Protein AF-A0A2D5FA24-F1 (afdb_monomer_lite)

Foldseek 3Di:
DWAWDADPVRDIDIADDDPPDDDPDDGPDDDFDKDWDWDQDPVVRAIDIDIGRDPQVVVVVVVQCVDPQRNDPVQWDKDWDWDDDDPPTDIDIDTDHGDDDDPVSVVRSVPQQFQPVCVNVVHHRRPPPDPDDPDPPPDPDPPDPPPDDDDDDDDDDDDDD

Structure (mmCIF, N/CA/C/O backbone):
data_AF-A0A2D5FA24-F1
#
_entry.id   AF-A0A2D5FA24-F1
#
loop_
_atom_site.group_PDB
_atom_site.id
_atom_site.type_symbol
_atom_site.label_atom_id
_atom_site.label_alt_id
_atom_site.label_comp_id
_atom_site.label_asym_id
_atom_site.label_entity_id
_atom_site.label_seq_id
_atom_site.pdbx_PDB_ins_code
_atom_site.Cartn_x
_atom_site.Cartn_y
_atom_site.Cartn_z
_atom_site.occupancy
_atom_site.B_iso_or_equiv
_atom_site.auth_seq_id
_atom_site.auth_comp_id
_atom_site.auth_asym_id
_atom_site.auth_atom_id
_atom_site.pdbx_PDB_model_num
ATOM 1 N N . MET A 1 1 ? 12.807 -3.811 0.157 1.00 90.25 1 MET A N 1
ATOM 2 C CA . MET A 1 1 ? 13.264 -3.783 -1.249 1.00 90.25 1 MET A CA 1
ATOM 3 C C . MET A 1 1 ? 12.642 -4.936 -2.019 1.00 90.25 1 MET A C 1
ATOM 5 O O . MET A 1 1 ? 12.466 -5.996 -1.438 1.00 90.25 1 MET A O 1
ATOM 9 N N . LEU A 1 2 ? 12.286 -4.715 -3.282 1.00 90.62 2 LEU A N 1
ATOM 10 C CA . LEU A 1 2 ? 11.611 -5.645 -4.184 1.00 90.62 2 LEU A CA 1
ATOM 11 C C . LEU A 1 2 ? 12.335 -5.642 -5.537 1.00 90.62 2 LEU A C 1
ATOM 13 O O . LEU A 1 2 ? 12.446 -4.599 -6.186 1.00 90.62 2 LEU A O 1
ATOM 17 N N . GLY A 1 3 ? 12.800 -6.810 -5.962 1.00 90.56 3 GLY A N 1
ATOM 18 C CA . GLY A 1 3 ? 13.384 -7.063 -7.276 1.00 90.56 3 GLY A CA 1
ATOM 19 C C . GLY A 1 3 ? 12.600 -8.145 -8.008 1.00 90.56 3 GLY A C 1
ATOM 20 O O . GLY A 1 3 ? 12.007 -9.016 -7.379 1.00 90.56 3 GLY A O 1
ATOM 21 N N . TRP A 1 4 ? 12.591 -8.102 -9.336 1.00 89.31 4 TRP A N 1
ATOM 22 C CA . TRP A 1 4 ? 11.932 -9.111 -10.165 1.00 89.31 4 TRP A CA 1
ATOM 23 C C . TRP A 1 4 ? 12.979 -9.888 -10.949 1.00 89.31 4 TRP A C 1
ATOM 25 O O . TRP A 1 4 ? 13.834 -9.277 -11.587 1.00 89.31 4 TRP A O 1
ATOM 35 N N . ALA A 1 5 ? 12.903 -11.217 -10.920 1.00 88.00 5 ALA A N 1
ATOM 36 C CA . ALA A 1 5 ? 13.757 -12.073 -11.738 1.00 88.00 5 ALA A CA 1
ATOM 37 C C . ALA A 1 5 ? 12.930 -13.115 -12.492 1.00 88.00 5 ALA A C 1
ATOM 39 O O . ALA A 1 5 ? 11.875 -13.542 -12.023 1.00 88.00 5 ALA A O 1
ATOM 40 N N . THR A 1 6 ? 13.423 -13.505 -13.661 1.00 87.38 6 THR A N 1
ATOM 41 C CA . THR A 1 6 ? 12.822 -14.536 -14.507 1.00 87.38 6 THR A CA 1
ATOM 42 C C . THR A 1 6 ? 13.369 -15.904 -14.096 1.00 87.38 6 THR A C 1
ATOM 44 O O . THR A 1 6 ? 14.583 -16.070 -13.954 1.00 87.38 6 THR A O 1
ATOM 47 N N . ASN A 1 7 ? 12.475 -16.860 -13.850 1.00 83.94 7 ASN A N 1
ATOM 48 C CA . ASN A 1 7 ? 12.816 -18.256 -13.574 1.00 83.94 7 ASN A CA 1
ATOM 49 C C . ASN A 1 7 ? 13.089 -19.018 -14.882 1.00 83.94 7 ASN A C 1
ATOM 51 O O . ASN A 1 7 ? 12.819 -18.509 -15.968 1.00 83.94 7 ASN A O 1
ATOM 55 N N . GLU A 1 8 ? 13.581 -20.255 -14.778 1.00 77.75 8 GLU A N 1
ATOM 56 C CA . GLU A 1 8 ? 13.867 -21.119 -15.938 1.00 77.75 8 GLU A CA 1
ATOM 57 C C . GLU A 1 8 ? 12.626 -21.370 -16.814 1.00 77.75 8 GLU A C 1
ATOM 59 O O . GLU A 1 8 ? 12.741 -21.443 -18.033 1.00 77.75 8 GLU A O 1
ATOM 64 N N . ASP A 1 9 ? 11.429 -21.367 -16.217 1.00 78.88 9 ASP A N 1
ATOM 65 C CA . ASP A 1 9 ? 10.145 -21.499 -16.921 1.00 78.88 9 ASP A CA 1
ATOM 66 C C . ASP A 1 9 ? 9.662 -20.201 -17.606 1.00 78.88 9 ASP A C 1
ATOM 68 O O . ASP A 1 9 ? 8.538 -20.127 -18.100 1.00 78.88 9 ASP A O 1
ATOM 72 N N . GLY A 1 10 ? 10.457 -19.125 -17.582 1.00 79.50 10 GLY A N 1
ATOM 73 C CA . GLY A 1 10 ? 10.082 -17.813 -18.128 1.00 79.50 10 GLY A CA 1
ATOM 74 C C . GLY A 1 10 ? 9.133 -16.991 -17.241 1.00 79.50 10 GLY A C 1
ATOM 75 O O . GLY A 1 10 ? 8.785 -15.860 -17.582 1.00 79.50 10 GLY A O 1
ATOM 76 N N . GLY A 1 11 ? 8.723 -17.516 -16.082 1.00 81.75 11 GLY A N 1
ATOM 77 C CA . GLY A 1 11 ? 7.883 -16.803 -15.117 1.00 81.75 11 GLY A CA 1
ATOM 78 C C . GLY A 1 11 ? 8.660 -15.746 -14.324 1.00 81.75 11 GLY A C 1
ATOM 79 O O . GLY A 1 11 ? 9.760 -16.012 -13.839 1.00 81.75 11 GLY A O 1
ATOM 80 N N . ARG A 1 12 ? 8.082 -14.550 -14.140 1.00 85.38 12 ARG A N 1
ATOM 81 C CA . ARG A 1 12 ? 8.665 -13.502 -13.283 1.00 85.38 12 ARG A CA 1
ATOM 82 C C . ARG A 1 12 ? 8.297 -13.744 -11.818 1.00 85.38 12 ARG A C 1
ATOM 84 O O . ARG A 1 12 ? 7.116 -13.766 -11.481 1.00 85.38 12 ARG A O 1
ATOM 91 N N . LYS A 1 13 ? 9.297 -13.854 -10.941 1.00 87.00 13 LYS A N 1
ATOM 92 C CA . LYS A 1 13 ? 9.118 -14.000 -9.491 1.00 87.00 13 LYS A CA 1
ATOM 93 C C . LYS A 1 13 ? 9.613 -12.752 -8.740 1.00 87.00 13 LYS A C 1
ATOM 95 O O . LYS A 1 13 ? 10.702 -12.254 -9.053 1.00 87.00 13 LYS A O 1
ATOM 100 N N . PRO A 1 14 ? 8.851 -12.249 -7.751 1.00 89.56 14 PRO A N 1
ATOM 101 C CA . PRO A 1 14 ? 9.316 -11.194 -6.862 1.00 89.56 14 PRO A CA 1
ATOM 102 C C . PRO A 1 14 ? 10.294 -11.748 -5.817 1.00 89.56 14 PRO A C 1
ATOM 104 O O . PRO A 1 14 ? 10.055 -12.791 -5.216 1.00 89.56 14 PRO A O 1
ATOM 107 N N . TYR A 1 15 ? 11.372 -11.014 -5.572 1.00 89.94 15 TYR A N 1
ATOM 108 C CA . TYR A 1 15 ? 12.341 -11.240 -4.503 1.00 89.94 15 TYR A CA 1
ATOM 109 C C . TYR A 1 15 ? 12.318 -10.035 -3.574 1.00 89.94 15 TYR A C 1
ATOM 111 O O . TYR A 1 15 ? 12.417 -8.897 -4.041 1.00 89.94 15 TYR A O 1
ATOM 119 N N . ARG A 1 16 ? 12.198 -10.273 -2.268 1.00 90.62 16 ARG A N 1
ATOM 120 C CA . ARG A 1 16 ? 12.063 -9.219 -1.260 1.00 90.62 16 ARG A CA 1
ATOM 121 C C . ARG A 1 16 ? 13.191 -9.318 -0.235 1.00 90.62 16 ARG A C 1
ATOM 123 O O . ARG A 1 16 ? 13.619 -10.408 0.103 1.00 90.62 16 ARG A O 1
ATOM 130 N N . TRP A 1 17 ? 13.688 -8.176 0.231 1.00 92.12 17 TRP A N 1
ATOM 131 C CA . TRP A 1 17 ? 14.711 -8.082 1.289 1.00 92.12 17 TRP A CA 1
ATOM 132 C C . TRP A 1 17 ? 14.578 -6.760 2.049 1.00 92.12 17 TRP A C 1
ATOM 134 O O . TRP A 1 17 ? 13.879 -5.850 1.576 1.00 92.12 17 TRP A O 1
ATOM 144 N N . LYS A 1 18 ? 15.203 -6.618 3.224 1.00 90.50 18 LYS A N 1
ATOM 145 C CA . LYS A 1 18 ? 15.060 -5.387 4.018 1.00 90.50 18 LYS A CA 1
ATOM 146 C C . LYS A 1 18 ? 15.834 -4.228 3.394 1.00 90.50 18 LYS A C 1
ATOM 148 O O . LYS A 1 18 ? 16.757 -4.397 2.599 1.00 90.50 18 LYS A O 1
ATOM 153 N N . VAL A 1 19 ? 15.417 -3.007 3.722 1.00 87.69 19 VAL A N 1
ATOM 154 C CA . VAL A 1 19 ? 16.158 -1.804 3.318 1.00 87.69 19 VAL A CA 1
ATOM 155 C C . VAL A 1 19 ? 17.495 -1.790 4.062 1.00 87.69 19 VAL A C 1
ATOM 157 O O . VAL A 1 19 ? 17.519 -1.965 5.275 1.00 87.69 19 VAL A O 1
ATOM 160 N N . GLY A 1 20 ? 18.593 -1.598 3.331 1.00 87.56 20 GLY A N 1
ATOM 161 C CA . GLY A 1 20 ? 19.955 -1.620 3.878 1.00 87.56 20 GLY A CA 1
ATOM 162 C C . GLY A 1 20 ? 20.655 -2.982 3.821 1.00 87.56 20 GLY A C 1
ATOM 163 O O . GLY A 1 20 ? 21.861 -3.030 4.035 1.00 87.56 20 GLY A O 1
ATOM 164 N N . GLU A 1 21 ? 19.946 -4.064 3.488 1.00 90.12 21 GLU A N 1
ATOM 165 C CA . GLU A 1 21 ? 20.557 -5.376 3.240 1.00 90.12 21 GLU A CA 1
ATOM 166 C C . GLU A 1 21 ? 21.054 -5.505 1.792 1.00 90.12 21 GLU A C 1
ATOM 168 O O . GLU A 1 21 ? 20.539 -4.855 0.870 1.00 90.12 21 GLU A O 1
ATOM 173 N N . GLU A 1 22 ? 22.055 -6.366 1.586 1.00 87.56 22 GLU A N 1
ATOM 174 C CA . GLU A 1 22 ? 22.543 -6.689 0.247 1.00 87.56 22 GLU A CA 1
ATOM 175 C C . GLU A 1 22 ? 21.465 -7.410 -0.565 1.00 87.56 22 GLU A C 1
ATOM 177 O O . GLU A 1 22 ? 20.730 -8.265 -0.069 1.00 87.56 22 GLU A O 1
ATOM 182 N N . ALA A 1 23 ? 21.367 -7.054 -1.846 1.00 88.50 23 ALA A N 1
ATOM 183 C CA . ALA A 1 23 ? 20.435 -7.712 -2.742 1.00 88.50 23 ALA A CA 1
ATOM 184 C C . ALA A 1 23 ? 20.819 -9.198 -2.880 1.00 88.50 23 ALA A C 1
ATOM 186 O O . ALA A 1 23 ? 21.978 -9.491 -3.183 1.00 88.50 23 ALA A O 1
ATOM 187 N N . PRO A 1 24 ? 19.863 -10.138 -2.755 1.00 87.50 24 PRO A N 1
ATOM 188 C CA . PRO A 1 24 ? 20.159 -11.575 -2.783 1.00 87.50 24 PRO A CA 1
ATOM 189 C C . PRO A 1 24 ? 20.714 -12.039 -4.136 1.00 87.50 24 PRO A C 1
ATOM 191 O O . PRO A 1 24 ? 21.296 -13.114 -4.254 1.00 87.50 24 PRO A O 1
ATOM 194 N N . ARG A 1 25 ? 20.503 -11.237 -5.185 1.00 89.00 25 ARG A N 1
ATOM 195 C CA . ARG A 1 25 ? 21.010 -11.469 -6.535 1.00 89.00 25 ARG A CA 1
ATOM 196 C C . ARG A 1 25 ? 21.056 -10.171 -7.331 1.00 89.00 25 ARG A C 1
ATOM 198 O O . ARG A 1 25 ? 20.517 -9.143 -6.921 1.00 89.00 25 ARG A O 1
ATOM 205 N N . ARG A 1 26 ? 21.646 -10.248 -8.526 1.00 87.06 26 ARG A N 1
ATOM 206 C CA . ARG A 1 26 ? 21.493 -9.215 -9.556 1.00 87.06 26 ARG A CA 1
ATOM 207 C C . ARG A 1 26 ? 20.141 -9.365 -10.251 1.00 87.06 26 ARG A C 1
ATOM 209 O O . ARG A 1 26 ? 19.722 -10.482 -10.561 1.00 87.06 26 ARG A O 1
ATOM 216 N N . PHE A 1 27 ? 19.498 -8.231 -10.488 1.00 88.19 27 PHE A N 1
ATOM 217 C CA . PHE A 1 27 ? 18.210 -8.114 -11.163 1.00 88.19 27 PHE A CA 1
ATOM 218 C C . PHE A 1 27 ? 18.393 -7.321 -12.456 1.00 88.19 27 PHE A C 1
ATOM 220 O O . PHE A 1 27 ? 19.235 -6.424 -12.506 1.00 88.19 27 PHE A O 1
ATOM 227 N N . GLU A 1 28 ? 17.622 -7.666 -13.486 1.00 85.81 28 GLU A N 1
ATOM 228 C CA . GLU A 1 28 ? 17.603 -6.928 -14.757 1.00 85.81 28 GLU A CA 1
ATOM 229 C C . GLU A 1 28 ? 17.025 -5.526 -14.548 1.00 85.81 28 GLU A C 1
ATOM 231 O O . GLU A 1 28 ? 17.613 -4.523 -14.948 1.00 85.81 28 GLU A O 1
ATOM 236 N N . ASP A 1 29 ? 15.900 -5.466 -13.834 1.00 87.25 29 ASP A N 1
ATOM 237 C CA . ASP A 1 29 ? 15.272 -4.221 -13.426 1.00 87.25 29 ASP A 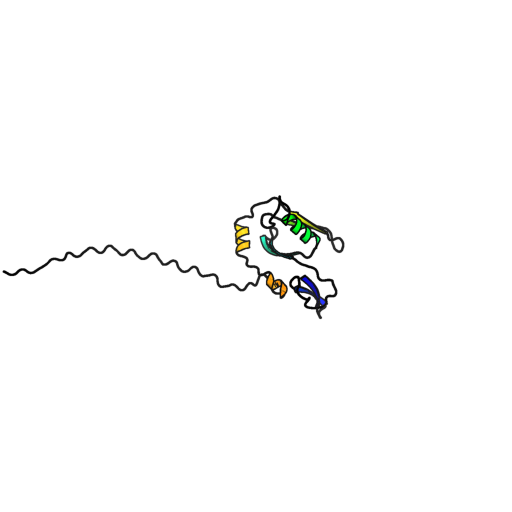CA 1
ATOM 238 C C . ASP A 1 29 ? 15.878 -3.695 -12.128 1.00 87.25 29 ASP A C 1
ATOM 240 O O . ASP A 1 29 ? 16.178 -4.448 -11.195 1.00 87.25 29 AS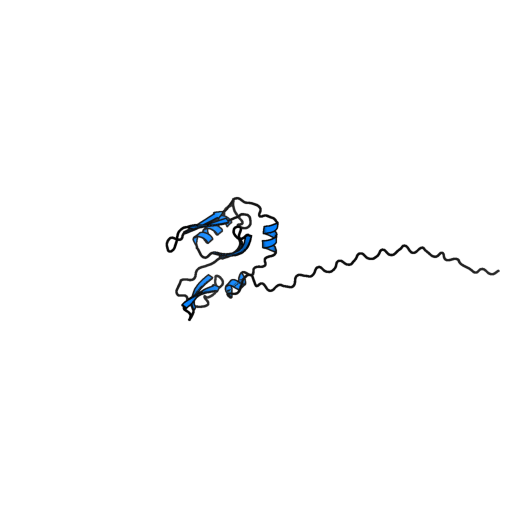P A O 1
ATOM 244 N N . LYS A 1 30 ? 15.966 -2.365 -12.019 1.00 88.81 30 LYS A N 1
ATOM 245 C CA . LYS A 1 30 ? 16.367 -1.707 -10.775 1.00 88.81 30 LYS A CA 1
ATOM 246 C C . LYS A 1 30 ? 15.383 -2.075 -9.653 1.00 88.81 30 LYS A C 1
ATOM 248 O O . LYS A 1 30 ? 14.194 -1.755 -9.773 1.00 88.81 30 LYS A O 1
ATOM 253 N N . PRO A 1 31 ? 15.862 -2.660 -8.540 1.00 91.38 31 PRO A N 1
ATOM 254 C CA . PRO A 1 31 ? 15.020 -2.923 -7.388 1.00 91.38 31 PRO A CA 1
ATOM 255 C C . PRO A 1 31 ? 14.343 -1.664 -6.859 1.00 91.38 31 PRO A C 1
ATOM 257 O O . PRO A 1 31 ? 14.943 -0.587 -6.810 1.00 91.38 31 PRO A O 1
ATOM 260 N N . LYS A 1 32 ? 13.094 -1.816 -6.427 1.00 91.12 32 LYS A N 1
ATOM 261 C CA . LYS A 1 32 ? 12.286 -0.737 -5.862 1.00 91.12 32 LYS A CA 1
ATOM 262 C C . LYS A 1 32 ? 12.053 -0.981 -4.384 1.00 91.12 32 LYS A C 1
ATOM 264 O O . LYS A 1 32 ? 11.966 -2.109 -3.916 1.00 91.12 32 LYS A O 1
ATOM 269 N N . GLU A 1 33 ? 11.921 0.085 -3.622 1.00 91.38 33 GLU A N 1
ATOM 270 C CA . GLU A 1 33 ? 11.366 -0.012 -2.278 1.00 91.38 33 GLU A CA 1
ATOM 271 C C . GLU A 1 33 ? 9.868 -0.298 -2.360 1.00 91.38 33 GLU A C 1
ATOM 273 O O . GLU A 1 33 ? 9.156 0.365 -3.120 1.00 91.38 33 GLU A O 1
ATOM 278 N N . PHE A 1 34 ? 9.397 -1.218 -1.528 1.00 92.62 34 PHE A N 1
ATOM 279 C CA . PHE A 1 34 ? 7.984 -1.530 -1.377 1.00 92.62 34 PHE A CA 1
ATOM 280 C C . PHE A 1 34 ? 7.575 -1.311 0.078 1.00 92.62 34 PHE A C 1
ATOM 282 O O . PHE A 1 34 ? 8.401 -1.492 0.976 1.00 92.62 34 PHE A O 1
ATOM 289 N N . PHE A 1 35 ? 6.317 -0.946 0.293 1.00 91.44 35 PHE A N 1
ATOM 290 C CA . PHE A 1 35 ? 5.655 -1.019 1.591 1.00 91.44 35 PHE A CA 1
ATOM 291 C C . PHE A 1 35 ? 4.633 -2.145 1.541 1.00 91.44 35 PHE A C 1
ATOM 293 O O . PHE A 1 35 ? 3.938 -2.297 0.541 1.00 91.44 35 PHE A O 1
ATOM 300 N N . ALA A 1 36 ? 4.546 -2.919 2.613 1.00 91.31 36 ALA A N 1
ATOM 301 C CA . ALA A 1 36 ? 3.479 -3.881 2.818 1.00 91.31 36 ALA A CA 1
ATOM 302 C C . ALA A 1 36 ? 2.794 -3.557 4.139 1.00 91.31 36 ALA A C 1
ATOM 304 O O . ALA A 1 36 ? 3.464 -3.265 5.130 1.00 91.31 36 ALA A O 1
ATOM 305 N N . MET A 1 37 ? 1.467 -3.575 4.145 1.00 91.56 37 MET A N 1
ATOM 306 C CA . MET A 1 37 ? 0.674 -3.277 5.331 1.00 91.56 37 MET A CA 1
ATOM 307 C C . MET A 1 37 ? -0.590 -4.122 5.366 1.00 91.56 37 MET A C 1
ATOM 309 O O . MET A 1 37 ? -1.174 -4.432 4.328 1.00 91.56 37 MET A O 1
ATOM 313 N N . LYS A 1 38 ? -1.014 -4.477 6.579 1.00 92.62 38 LYS A N 1
ATOM 314 C CA . LYS A 1 38 ? -2.323 -5.079 6.814 1.00 92.62 38 LYS A CA 1
ATOM 315 C C . LYS A 1 38 ? -3.390 -4.000 6.650 1.00 92.62 38 LYS A C 1
ATOM 317 O O . LYS A 1 38 ? -3.321 -2.976 7.326 1.00 92.62 38 LYS A O 1
ATOM 322 N N . VAL A 1 39 ? -4.363 -4.248 5.785 1.00 92.06 39 VAL A N 1
ATOM 323 C CA . VAL A 1 39 ? -5.481 -3.341 5.510 1.00 92.06 39 VAL A CA 1
ATOM 324 C C . VAL A 1 39 ? -6.801 -4.085 5.585 1.00 92.06 39 VAL A C 1
ATOM 326 O O . VAL A 1 39 ? -6.851 -5.301 5.404 1.00 92.06 39 VAL A O 1
ATOM 329 N N . TYR A 1 40 ? -7.874 -3.343 5.820 1.00 91.19 40 TYR A N 1
ATOM 330 C CA . TYR A 1 40 ? -9.227 -3.831 5.625 1.00 91.19 40 TYR A CA 1
ATOM 331 C C . TYR A 1 40 ? -9.735 -3.357 4.262 1.00 91.19 40 TYR A C 1
ATOM 333 O O . TYR A 1 40 ? -9.739 -2.158 3.990 1.00 91.19 40 TYR A O 1
ATOM 341 N N . ASN A 1 41 ? -10.124 -4.284 3.389 1.00 92.25 41 ASN A N 1
ATOM 342 C CA . ASN A 1 41 ? -10.685 -3.949 2.088 1.00 92.25 41 ASN A CA 1
ATOM 343 C C . ASN A 1 41 ? -12.211 -3.893 2.180 1.00 92.25 41 ASN A C 1
ATOM 345 O O . ASN A 1 41 ? -12.867 -4.929 2.229 1.00 92.25 41 ASN A O 1
ATOM 349 N N . TYR A 1 42 ? -12.767 -2.683 2.134 1.00 89.50 42 TYR A N 1
ATOM 350 C CA . TYR A 1 42 ? -14.212 -2.448 2.176 1.00 89.50 42 TYR A CA 1
ATOM 351 C C . TYR A 1 42 ? -14.980 -3.020 0.978 1.00 89.50 42 TYR A C 1
ATOM 353 O O . TYR A 1 42 ? -16.159 -3.326 1.110 1.00 89.50 42 TYR A O 1
ATOM 361 N N . ALA A 1 43 ? -14.346 -3.164 -0.189 1.00 88.75 43 ALA A N 1
ATOM 362 C CA . ALA A 1 43 ? -15.004 -3.728 -1.368 1.00 88.75 43 ALA A CA 1
ATOM 363 C C . ALA A 1 43 ? -15.143 -5.257 -1.283 1.00 88.75 43 ALA A C 1
ATOM 365 O O . ALA A 1 43 ? -16.064 -5.825 -1.863 1.00 88.75 43 ALA A O 1
ATOM 366 N N . GLU A 1 44 ? -14.229 -5.917 -0.570 1.00 90.25 44 GLU A N 1
ATOM 367 C CA . GLU A 1 44 ? -14.198 -7.377 -0.411 1.00 90.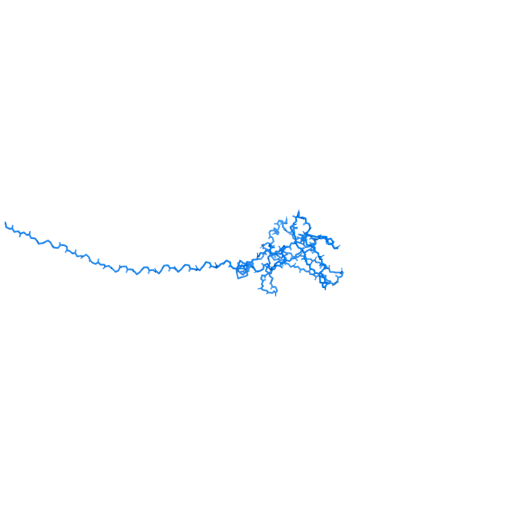25 44 GLU A CA 1
ATOM 368 C C . GLU A 1 44 ? -14.541 -7.843 1.014 1.00 90.25 44 GLU A C 1
ATOM 370 O O . GLU A 1 44 ? -14.474 -9.040 1.291 1.00 90.25 44 GLU A O 1
ATOM 375 N N . ASP A 1 45 ? -14.882 -6.899 1.896 1.00 89.38 45 ASP A N 1
ATOM 376 C CA . ASP A 1 45 ? -15.273 -7.083 3.299 1.00 89.38 45 ASP A CA 1
ATOM 377 C C . ASP A 1 45 ? -14.297 -7.948 4.123 1.00 89.38 45 ASP A C 1
ATOM 379 O O . ASP A 1 45 ? -14.684 -8.704 5.014 1.00 89.38 45 ASP A O 1
ATOM 383 N N . ARG A 1 46 ? -12.991 -7.864 3.825 1.00 89.88 46 ARG A N 1
ATOM 384 C CA . ARG A 1 46 ? -11.970 -8.738 4.429 1.00 89.88 46 ARG A CA 1
ATOM 385 C C . ARG A 1 46 ? -10.630 -8.054 4.655 1.00 89.88 46 ARG A C 1
ATOM 387 O O . ARG A 1 46 ? -10.284 -7.067 4.006 1.00 89.88 46 ARG A O 1
ATOM 394 N N . VAL A 1 47 ? -9.835 -8.634 5.550 1.00 91.12 47 VAL A N 1
ATOM 395 C CA . VAL A 1 47 ? -8.445 -8.223 5.774 1.00 91.12 47 VAL A CA 1
ATOM 396 C C . VAL A 1 47 ? -7.563 -8.722 4.634 1.00 91.12 47 VAL A C 1
ATOM 398 O O . VAL A 1 47 ? -7.649 -9.877 4.223 1.00 91.12 47 VAL A O 1
ATOM 401 N N . GLN A 1 48 ? -6.695 -7.849 4.133 1.00 92.06 48 GLN A N 1
ATOM 402 C CA . GLN A 1 48 ? -5.732 -8.145 3.078 1.00 92.06 48 GLN A CA 1
ATOM 403 C C . GLN A 1 48 ? -4.375 -7.509 3.373 1.00 92.06 48 GLN A C 1
ATOM 405 O O . GLN A 1 48 ? -4.241 -6.630 4.225 1.00 92.06 48 GLN A O 1
ATOM 410 N N . VAL A 1 49 ? -3.357 -7.951 2.639 1.00 91.50 49 VAL A N 1
ATOM 411 C CA . VAL A 1 49 ? -2.051 -7.293 2.614 1.00 91.50 49 VAL A CA 1
ATOM 412 C C . VAL A 1 49 ? -1.982 -6.397 1.387 1.00 91.50 49 VAL A C 1
ATOM 414 O O . VAL A 1 49 ? -2.045 -6.873 0.255 1.00 91.50 49 VAL A O 1
ATOM 417 N N . LEU A 1 50 ? -1.837 -5.096 1.617 1.00 91.31 50 LEU A N 1
ATOM 418 C CA . LEU A 1 50 ? -1.616 -4.113 0.566 1.00 91.31 50 LEU A CA 1
ATOM 419 C C . LEU A 1 50 ? -0.113 -3.935 0.341 1.00 91.31 50 LEU A C 1
ATOM 421 O O . LEU A 1 50 ? 0.592 -3.469 1.236 1.00 91.31 50 LEU A O 1
ATOM 425 N N . GLU A 1 51 ? 0.360 -4.276 -0.860 1.00 91.75 51 GLU A N 1
ATOM 426 C CA . GLU A 1 51 ? 1.733 -4.024 -1.313 1.00 91.75 51 GLU A CA 1
ATOM 427 C C . GLU A 1 51 ? 1.774 -2.779 -2.217 1.00 91.75 51 GLU A C 1
ATOM 429 O O . GLU A 1 51 ? 1.172 -2.750 -3.291 1.00 91.75 51 GLU A O 1
ATOM 434 N N . ILE A 1 52 ? 2.506 -1.743 -1.802 1.00 92.06 52 ILE A N 1
ATOM 435 C CA . ILE A 1 52 ? 2.699 -0.498 -2.555 1.00 92.06 52 ILE A CA 1
ATOM 436 C C . ILE A 1 52 ? 4.142 -0.426 -3.039 1.00 92.06 52 ILE A C 1
ATOM 438 O O . ILE A 1 52 ? 5.080 -0.396 -2.243 1.00 92.06 52 ILE A O 1
ATOM 442 N N . THR A 1 53 ? 4.328 -0.313 -4.352 1.00 90.88 53 THR A N 1
ATOM 443 C CA . THR A 1 53 ? 5.657 -0.162 -4.980 1.00 90.88 53 THR A CA 1
ATOM 444 C C . THR A 1 53 ? 5.833 1.196 -5.659 1.00 90.88 53 THR A C 1
ATOM 446 O O . THR A 1 53 ? 6.954 1.645 -5.911 1.00 90.88 53 THR A O 1
ATOM 449 N N . GLN A 1 54 ? 4.726 1.875 -5.954 1.00 90.25 54 GLN A N 1
ATOM 450 C CA . GLN A 1 54 ? 4.689 3.145 -6.660 1.00 90.25 54 GLN A CA 1
ATOM 451 C C . GLN A 1 54 ? 5.177 4.267 -5.743 1.00 90.25 54 GLN A C 1
ATOM 453 O O . GLN A 1 54 ? 4.632 4.484 -4.663 1.00 90.25 54 GLN A O 1
ATOM 458 N N . LYS A 1 55 ? 6.188 5.018 -6.200 1.00 90.62 55 LYS A N 1
ATOM 459 C CA . LYS A 1 55 ? 6.775 6.132 -5.440 1.00 90.62 55 LYS A CA 1
ATOM 460 C C . LYS A 1 55 ? 5.722 7.166 -5.030 1.00 90.62 55 LYS A C 1
ATOM 462 O O . LYS A 1 55 ? 5.705 7.561 -3.875 1.00 90.62 55 LYS A O 1
ATOM 467 N N . ILE A 1 56 ? 4.816 7.522 -5.945 1.00 91.69 56 ILE A N 1
ATOM 468 C CA . ILE A 1 56 ? 3.799 8.551 -5.700 1.00 91.69 56 ILE A CA 1
ATOM 469 C C . ILE A 1 56 ? 2.893 8.205 -4.512 1.00 91.69 56 ILE A C 1
ATOM 471 O O . ILE A 1 56 ? 2.707 9.033 -3.636 1.00 91.69 56 ILE A O 1
ATOM 475 N N . LEU A 1 57 ? 2.425 6.956 -4.417 1.00 93.50 57 LEU A N 1
ATOM 476 C CA . LEU A 1 57 ? 1.564 6.514 -3.319 1.00 93.50 57 LEU A CA 1
ATOM 477 C C . LEU A 1 57 ? 2.297 6.536 -1.972 1.00 93.50 57 LEU A C 1
ATOM 479 O O . LEU A 1 57 ? 1.707 6.908 -0.963 1.00 93.50 57 LEU A O 1
ATOM 483 N N . LYS A 1 58 ? 3.584 6.169 -1.952 1.00 92.50 58 LYS A N 1
ATOM 484 C CA . LYS A 1 58 ? 4.404 6.215 -0.732 1.00 92.50 58 LYS A CA 1
ATOM 485 C C . LYS A 1 58 ? 4.660 7.648 -0.272 1.00 92.50 58 LYS A C 1
ATOM 487 O O . LYS A 1 58 ? 4.536 7.925 0.916 1.00 92.50 58 LYS A O 1
ATOM 492 N N . ASP A 1 59 ? 4.987 8.540 -1.206 1.00 93.00 59 ASP A N 1
ATOM 493 C CA . ASP A 1 59 ? 5.219 9.957 -0.913 1.00 93.00 59 ASP A CA 1
ATOM 494 C C . ASP A 1 59 ? 3.934 10.617 -0.389 1.00 93.00 59 ASP A C 1
ATOM 496 O O . ASP A 1 59 ? 3.973 11.334 0.608 1.00 93.00 59 ASP A O 1
ATOM 500 N N . THR A 1 60 ? 2.782 10.331 -1.009 1.00 93.19 60 THR A N 1
ATOM 501 C CA . THR A 1 60 ? 1.480 10.838 -0.554 1.00 93.19 60 THR A CA 1
ATOM 502 C C . THR A 1 60 ? 1.110 10.302 0.828 1.00 93.19 60 THR A C 1
ATOM 504 O O . THR A 1 60 ? 0.714 11.085 1.687 1.00 93.19 60 THR A O 1
ATOM 507 N N . LEU A 1 61 ? 1.303 9.004 1.087 1.00 92.81 61 LEU A N 1
ATOM 508 C CA . LEU A 1 61 ? 1.057 8.427 2.411 1.00 92.81 61 LEU A CA 1
ATOM 509 C C . LEU A 1 61 ? 1.939 9.079 3.484 1.00 92.81 61 LEU A C 1
ATOM 511 O O . LEU A 1 61 ? 1.453 9.438 4.551 1.00 92.81 61 LEU A O 1
ATOM 515 N N . TYR A 1 62 ? 3.226 9.275 3.188 1.00 92.38 62 TYR A N 1
ATOM 516 C CA . TYR A 1 62 ? 4.136 9.973 4.093 1.00 92.38 62 TYR A CA 1
ATOM 517 C C . TYR A 1 62 ? 3.698 11.422 4.338 1.00 92.38 62 TYR A C 1
ATOM 519 O O . TYR A 1 62 ? 3.733 11.881 5.477 1.00 92.38 62 TYR A O 1
ATOM 527 N N . SER A 1 63 ? 3.240 12.120 3.295 1.00 93.00 63 SER A N 1
ATOM 528 C CA . SER A 1 63 ? 2.705 13.477 3.418 1.00 93.00 63 SER A CA 1
ATOM 529 C C . SER A 1 63 ? 1.521 13.529 4.378 1.00 93.00 63 SER A C 1
ATOM 531 O O . SER A 1 63 ? 1.491 14.413 5.226 1.00 93.00 63 SER A O 1
ATOM 533 N N . TYR A 1 64 ? 0.584 12.580 4.299 1.00 92.62 64 TYR A N 1
ATOM 534 C CA . TYR A 1 64 ? -0.543 12.539 5.231 1.00 92.62 64 TYR A CA 1
ATOM 535 C C . TYR A 1 64 ? -0.108 12.273 6.675 1.00 92.62 64 TYR A C 1
ATOM 537 O O . TYR A 1 64 ? -0.641 12.891 7.589 1.00 92.62 64 TYR A O 1
ATOM 545 N N . CYS A 1 65 ? 0.912 11.436 6.889 1.00 90.88 65 CYS A N 1
ATOM 546 C CA . CYS A 1 65 ? 1.477 11.217 8.224 1.00 90.88 65 CYS A CA 1
ATOM 547 C C . CYS A 1 65 ? 2.085 12.485 8.850 1.00 90.88 65 CYS A C 1
ATOM 549 O O . CYS A 1 65 ? 2.202 12.555 10.072 1.00 90.88 65 CYS A O 1
ATOM 551 N N . GLN A 1 66 ? 2.545 13.440 8.034 1.00 92.19 66 GLN A N 1
ATOM 552 C CA . GLN A 1 66 ? 3.122 14.713 8.491 1.00 92.19 66 GLN A CA 1
ATOM 553 C C . GLN A 1 66 ? 2.090 15.847 8.563 1.00 92.19 66 GLN A C 1
ATOM 555 O O . GLN A 1 66 ? 2.387 16.912 9.102 1.00 92.19 66 GLN A O 1
ATOM 560 N N . ASP A 1 67 ? 0.905 15.639 7.998 1.00 91.81 67 ASP A N 1
ATOM 561 C CA . ASP A 1 67 ? -0.148 16.639 7.943 1.00 91.81 67 ASP A CA 1
ATOM 562 C C . ASP A 1 67 ? -0.862 16.732 9.308 1.00 91.81 67 ASP A C 1
ATOM 564 O O . ASP A 1 67 ? -1.233 15.696 9.868 1.00 91.81 67 ASP A O 1
ATOM 568 N N . PRO A 1 68 ? -1.037 17.939 9.878 1.00 89.94 68 PRO A N 1
ATOM 569 C CA . PRO A 1 68 ? -1.634 18.110 11.201 1.00 89.94 68 PRO A CA 1
ATOM 570 C C . PRO A 1 68 ? -3.129 17.773 11.248 1.00 89.94 68 PRO A C 1
ATOM 572 O O . PRO A 1 68 ? -3.617 17.411 12.319 1.00 89.94 68 PRO A O 1
ATOM 575 N N . ASP A 1 69 ? -3.846 17.885 10.127 1.00 89.12 69 ASP A N 1
ATOM 576 C CA . ASP A 1 69 ? -5.268 17.559 10.054 1.00 89.12 69 ASP A CA 1
ATOM 577 C C . ASP A 1 69 ? -5.466 16.044 9.947 1.00 89.12 69 ASP A C 1
ATOM 579 O O . ASP A 1 69 ? -6.379 15.495 10.563 1.00 89.12 69 ASP A O 1
ATOM 583 N N . TRP A 1 70 ? -4.597 15.352 9.199 1.00 89.88 70 TRP A N 1
ATOM 584 C CA . TRP A 1 70 ? -4.693 13.906 8.972 1.00 89.88 70 TRP A CA 1
ATOM 585 C C . TRP A 1 70 ? -3.962 13.066 10.018 1.00 89.88 70 TRP A C 1
ATOM 587 O O . TRP A 1 70 ? -4.578 12.221 10.678 1.00 89.88 70 TRP A O 1
ATOM 597 N N . GLY A 1 71 ? -2.653 13.271 10.157 1.00 90.69 71 GLY A N 1
ATOM 598 C CA . GLY A 1 71 ? -1.788 12.506 11.045 1.00 90.69 71 GLY A CA 1
ATOM 599 C C . GLY A 1 71 ? -1.797 11.001 10.752 1.00 90.69 71 GLY A C 1
ATOM 600 O O . GLY A 1 71 ? -1.536 10.556 9.634 1.00 90.69 71 GLY A O 1
ATOM 601 N N . ASP A 1 72 ? -2.067 10.194 11.782 1.00 89.06 72 ASP A N 1
ATOM 602 C CA . ASP A 1 72 ? -1.948 8.731 11.732 1.00 89.06 72 ASP A CA 1
ATOM 603 C C . ASP A 1 72 ? -2.920 8.087 10.715 1.00 89.06 72 ASP A C 1
ATOM 605 O O . ASP A 1 72 ? -4.136 8.132 10.928 1.00 89.06 72 ASP A O 1
ATOM 609 N N . PRO A 1 73 ? -2.419 7.404 9.662 1.00 88.38 73 PRO A N 1
ATOM 610 C CA . PRO A 1 73 ? -3.243 6.777 8.625 1.00 88.38 73 PRO A CA 1
ATOM 611 C C . PRO A 1 73 ? -4.110 5.616 9.111 1.00 88.38 73 PRO A C 1
ATOM 613 O O . PRO A 1 73 ? -4.934 5.113 8.359 1.00 88.38 73 PRO A O 1
ATOM 616 N N . ARG A 1 74 ? -3.967 5.181 10.367 1.00 87.50 74 ARG A N 1
ATOM 617 C CA . ARG A 1 74 ? -4.856 4.186 10.988 1.00 87.50 74 ARG A CA 1
ATOM 618 C C . ARG A 1 74 ? -6.161 4.791 11.513 1.00 87.50 74 ARG A C 1
ATOM 620 O O . ARG A 1 74 ? -7.027 4.046 11.968 1.00 87.50 74 ARG A O 1
ATOM 627 N N . ALA A 1 75 ? -6.280 6.118 11.521 1.00 87.94 75 ALA A N 1
ATOM 628 C CA . ALA A 1 75 ? -7.428 6.836 12.070 1.00 87.94 75 ALA A CA 1
ATOM 629 C C . ALA A 1 75 ? -8.473 7.238 11.012 1.00 87.94 75 ALA A C 1
ATOM 631 O O . ALA A 1 75 ? -9.512 7.799 11.368 1.00 87.94 75 ALA A O 1
ATOM 632 N N . TYR A 1 76 ? -8.206 6.974 9.733 1.00 90.69 76 TYR A N 1
ATOM 633 C CA . TYR A 1 76 ? -9.070 7.341 8.617 1.00 90.69 76 TYR A CA 1
ATOM 634 C C . TYR A 1 76 ? -8.955 6.346 7.459 1.00 90.69 76 TYR A C 1
ATOM 636 O O . TYR A 1 76 ? -8.024 5.546 7.394 1.00 90.69 76 TYR A O 1
ATOM 644 N N . ASP A 1 77 ? -9.915 6.417 6.539 1.00 91.44 77 ASP A N 1
ATOM 645 C CA . ASP A 1 77 ? -9.950 5.570 5.349 1.00 91.44 77 ASP A CA 1
ATOM 646 C C . ASP A 1 77 ? -9.219 6.235 4.179 1.00 91.44 77 ASP A C 1
ATOM 648 O O . ASP A 1 77 ? -9.172 7.462 4.060 1.00 91.44 77 ASP A O 1
ATOM 652 N N . ILE A 1 78 ? -8.668 5.419 3.282 1.00 92.81 78 ILE A N 1
ATOM 653 C CA . ILE A 1 78 ? -7.913 5.882 2.119 1.00 92.81 78 ILE A CA 1
ATOM 654 C C . ILE A 1 78 ? -8.446 5.197 0.863 1.00 92.81 78 ILE A C 1
ATOM 656 O O . ILE A 1 78 ? -8.435 3.970 0.769 1.00 92.81 78 ILE A O 1
ATOM 660 N N . ASP A 1 79 ? -8.822 5.994 -0.135 1.00 92.94 79 ASP A N 1
ATOM 661 C CA . ASP A 1 79 ? -9.120 5.498 -1.476 1.00 92.94 79 ASP A CA 1
ATOM 662 C C . ASP A 1 79 ? -7.846 5.503 -2.323 1.00 92.94 79 ASP A C 1
ATOM 664 O O . ASP A 1 79 ? -7.172 6.530 -2.453 1.00 92.94 79 ASP A O 1
ATOM 668 N N . ILE A 1 80 ? -7.540 4.371 -2.957 1.00 91.69 80 ILE A N 1
ATOM 669 C CA . ILE A 1 80 ? -6.493 4.280 -3.978 1.00 91.69 80 ILE A CA 1
ATOM 670 C C . ILE A 1 80 ? -7.168 4.196 -5.341 1.00 91.69 80 ILE A C 1
ATOM 672 O O . ILE A 1 80 ? -7.854 3.226 -5.657 1.00 91.69 80 ILE A O 1
ATOM 676 N N . ILE A 1 81 ? -6.950 5.218 -6.161 1.00 90.88 81 ILE A N 1
ATOM 677 C CA . ILE A 1 81 ? -7.531 5.333 -7.494 1.00 90.88 81 ILE A CA 1
ATOM 678 C C . ILE A 1 81 ? -6.446 5.003 -8.511 1.00 90.88 81 ILE A C 1
ATOM 680 O O . ILE A 1 81 ? -5.395 5.645 -8.552 1.00 90.88 81 ILE A O 1
ATOM 684 N N . LYS A 1 82 ? -6.711 4.007 -9.353 1.00 90.69 82 LYS A N 1
ATOM 685 C CA . LYS A 1 82 ? -5.887 3.672 -10.513 1.00 90.69 82 LYS A CA 1
ATOM 686 C C . LYS A 1 82 ? -6.618 4.144 -11.766 1.00 90.69 82 LYS A C 1
ATOM 688 O O . LYS A 1 82 ? -7.726 3.686 -12.021 1.00 90.69 82 LYS A O 1
ATOM 693 N N . ASN A 1 83 ? -5.996 5.021 -12.546 1.00 89.62 83 ASN A N 1
ATOM 694 C CA . ASN A 1 83 ? -6.537 5.488 -13.823 1.00 89.62 83 ASN A CA 1
ATOM 695 C C . ASN A 1 83 ? -5.630 5.063 -14.979 1.00 89.62 83 ASN A C 1
ATOM 697 O O . ASN A 1 83 ? -4.410 5.037 -14.823 1.00 89.62 83 ASN A O 1
ATOM 701 N N . GLY A 1 84 ? -6.225 4.799 -16.141 1.00 87.31 84 GLY A N 1
ATOM 702 C CA . GLY A 1 84 ? -5.509 4.440 -17.365 1.00 87.31 84 GLY A CA 1
ATOM 703 C C . GLY A 1 84 ? -5.144 2.959 -17.470 1.00 87.31 84 GLY A C 1
ATOM 704 O O . GLY A 1 84 ? -5.373 2.159 -16.558 1.00 87.31 84 GLY A O 1
ATOM 705 N N . GLU A 1 85 ? -4.572 2.600 -18.617 1.00 80.81 85 GLU A N 1
ATOM 706 C CA . GLU A 1 85 ? -4.180 1.235 -18.962 1.00 80.81 85 GLU A CA 1
ATOM 707 C C . GLU A 1 85 ? -2.773 1.219 -19.575 1.00 80.81 85 GLU A C 1
ATOM 709 O O . GLU A 1 85 ? -2.336 2.165 -20.232 1.00 80.81 85 GLU A O 1
ATOM 714 N N . GLY A 1 86 ? -2.028 0.137 -19.341 1.00 78.69 86 GLY A N 1
ATOM 715 C CA . GLY A 1 86 ? -0.678 -0.026 -19.879 1.00 78.69 86 GLY A CA 1
ATOM 716 C C . GLY A 1 86 ? 0.292 1.062 -19.406 1.00 78.69 86 GLY A C 1
ATOM 717 O O . GLY A 1 86 ? 0.478 1.265 -18.203 1.00 78.69 86 GLY A O 1
ATOM 718 N N . LEU A 1 87 ? 0.927 1.743 -20.362 1.00 76.19 87 LEU A N 1
ATOM 719 C CA . LEU A 1 87 ? 1.959 2.756 -20.112 1.00 76.19 87 LEU A CA 1
ATOM 720 C C . LEU A 1 87 ? 1.409 4.057 -19.506 1.00 76.19 87 LEU A C 1
ATOM 722 O O . LEU A 1 87 ? 2.174 4.803 -18.902 1.00 76.19 87 LEU A O 1
ATOM 726 N N . GLU A 1 88 ? 0.101 4.302 -19.606 1.00 81.00 88 GLU A N 1
ATOM 727 C CA . GLU A 1 88 ? -0.560 5.500 -19.068 1.00 81.00 88 GLU A CA 1
ATOM 728 C C . GLU A 1 88 ? -1.257 5.233 -17.726 1.00 81.00 88 GLU A C 1
ATOM 730 O O . GLU A 1 88 ? -2.198 5.923 -17.338 1.00 81.00 88 GLU A O 1
ATOM 735 N N . THR A 1 89 ? -0.799 4.217 -16.989 1.00 87.81 89 THR A N 1
ATOM 736 C CA . THR A 1 89 ? -1.339 3.927 -15.660 1.00 87.81 89 THR A CA 1
ATOM 737 C C . THR A 1 89 ? -0.861 4.973 -14.651 1.00 87.81 89 THR A C 1
ATOM 739 O O . THR A 1 89 ? 0.328 5.056 -14.335 1.00 87.81 89 THR A O 1
ATOM 742 N N . SER A 1 90 ? -1.798 5.719 -14.076 1.00 88.06 90 SER A N 1
ATOM 743 C CA . SER A 1 90 ? -1.565 6.648 -12.972 1.00 88.06 90 SER A CA 1
ATOM 744 C C . SER A 1 90 ? -2.234 6.156 -11.691 1.00 88.06 90 SER A C 1
ATOM 746 O O . SER A 1 90 ? -3.254 5.467 -11.716 1.00 88.06 90 SER A O 1
ATOM 748 N N . TYR A 1 91 ? -1.627 6.501 -10.559 1.00 90.31 91 TYR A N 1
ATOM 749 C CA . TYR A 1 91 ? -2.110 6.143 -9.233 1.00 90.31 91 TYR A CA 1
ATOM 750 C C . TYR A 1 91 ? -2.290 7.415 -8.413 1.00 90.31 91 TYR A C 1
ATOM 752 O O . TYR A 1 91 ? -1.386 8.250 -8.369 1.00 90.31 91 TYR A O 1
ATOM 760 N N . ALA A 1 92 ? -3.434 7.534 -7.752 1.00 91.38 92 ALA A N 1
ATOM 761 C CA . ALA A 1 92 ? -3.742 8.601 -6.814 1.00 91.38 92 ALA A CA 1
ATOM 762 C C . ALA A 1 92 ? -4.216 8.003 -5.487 1.00 91.38 92 ALA A C 1
ATOM 764 O O . ALA A 1 92 ? -4.805 6.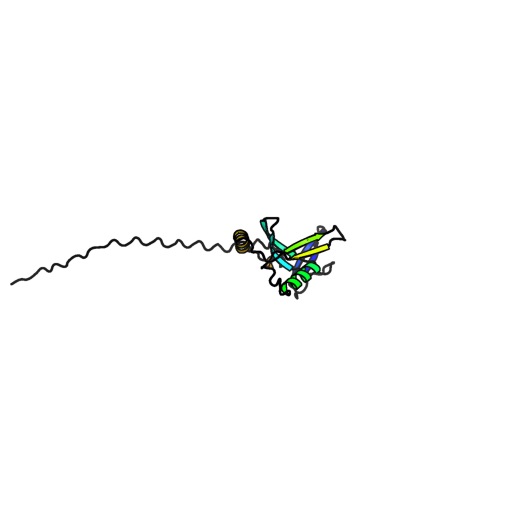923 -5.454 1.00 91.38 92 ALA A O 1
ATOM 765 N N . MET A 1 93 ? -3.945 8.714 -4.398 1.00 92.75 93 MET A N 1
ATOM 766 C CA . MET A 1 93 ? -4.377 8.363 -3.051 1.00 92.75 93 MET A CA 1
ATOM 767 C C . MET A 1 93 ? -5.192 9.525 -2.498 1.00 92.75 93 MET A C 1
ATOM 769 O O . MET A 1 93 ? -4.755 10.670 -2.599 1.00 92.75 93 MET A O 1
ATOM 773 N N . VAL A 1 94 ? -6.369 9.236 -1.949 1.00 92.38 94 VAL A N 1
ATOM 774 C CA . VAL A 1 94 ? -7.278 10.243 -1.394 1.00 92.38 94 VAL A CA 1
ATOM 775 C C . VAL A 1 94 ? -7.692 9.817 0.010 1.00 92.38 94 VAL A C 1
ATOM 777 O O . VAL A 1 94 ? -8.425 8.842 0.170 1.00 92.38 94 VAL A O 1
ATOM 780 N N . ALA A 1 95 ? -7.236 10.554 1.022 1.00 91.94 95 ALA A N 1
ATOM 781 C CA . ALA A 1 95 ? -7.688 10.374 2.400 1.00 91.94 95 ALA A CA 1
ATOM 782 C C . ALA A 1 95 ? -9.143 10.848 2.569 1.00 91.94 95 ALA A C 1
ATOM 784 O O . ALA A 1 95 ? -9.545 11.893 2.046 1.00 91.94 95 ALA A O 1
ATOM 785 N N . LYS A 1 96 ? -9.950 10.066 3.288 1.00 91.38 96 LYS A N 1
ATOM 786 C CA . LYS A 1 96 ? -11.327 10.405 3.670 1.00 91.38 96 LYS A CA 1
ATOM 787 C C . LYS A 1 96 ? -11.356 10.959 5.082 1.00 91.38 96 LYS A C 1
ATOM 789 O O . LYS A 1 96 ? -10.602 10.450 5.897 1.00 91.38 96 LYS A O 1
ATOM 794 N N . PRO A 1 97 ? -12.254 11.911 5.407 1.00 88.88 97 PRO A N 1
ATOM 795 C CA . PRO A 1 97 ? -12.369 12.464 6.758 1.00 88.88 97 PRO A CA 1
ATOM 796 C C . PRO A 1 97 ? -12.437 11.370 7.824 1.00 88.88 97 PRO A C 1
ATOM 798 O O . PRO A 1 97 ? -13.070 10.339 7.587 1.00 88.88 97 PRO A O 1
ATOM 801 N N . HIS A 1 98 ? -11.826 11.603 8.991 1.00 86.38 98 HIS A N 1
ATOM 802 C CA . HIS A 1 98 ? -11.757 10.617 10.072 1.00 86.38 98 HIS A CA 1
ATOM 803 C C . HIS A 1 98 ? -13.140 10.078 10.406 1.00 86.38 98 HIS A C 1
ATOM 805 O O . HIS A 1 98 ? -14.013 10.779 10.926 1.00 86.38 98 HIS A O 1
ATOM 811 N N . LYS A 1 99 ? -13.326 8.797 10.109 1.00 84.81 99 LYS A N 1
ATOM 812 C CA . LYS A 1 99 ? -14.543 8.060 10.392 1.00 84.81 99 LYS A CA 1
ATOM 813 C C . LYS A 1 99 ? -14.170 6.857 11.234 1.00 84.81 99 LYS A C 1
ATOM 815 O O . LYS A 1 99 ? -13.188 6.170 10.973 1.00 84.81 99 LYS A O 1
ATOM 820 N N . LYS A 1 100 ? -14.970 6.596 12.266 1.00 78.19 100 LYS A N 1
ATOM 821 C CA . LYS A 1 100 ? -14.807 5.371 13.041 1.00 78.19 100 LYS A CA 1
ATOM 822 C C . LYS A 1 100 ? -15.225 4.182 12.182 1.00 78.19 100 LYS A C 1
ATOM 824 O O . LYS A 1 100 ? -16.366 4.123 11.723 1.00 78.19 100 LYS A O 1
ATOM 829 N N . MET A 1 101 ? -14.293 3.254 12.007 1.00 81.56 101 MET A N 1
ATOM 830 C CA . MET A 1 101 ? -14.573 1.909 11.518 1.00 81.56 101 MET A CA 1
ATOM 831 C C . MET A 1 101 ? -15.548 1.208 12.476 1.00 81.56 101 MET A C 1
ATOM 833 O O . MET A 1 101 ? -15.550 1.503 13.676 1.00 81.56 101 MET A O 1
ATOM 837 N N . THR A 1 102 ? -16.391 0.316 11.957 1.00 86.06 102 THR A N 1
ATOM 838 C CA . THR A 1 102 ? -17.344 -0.428 12.797 1.00 86.06 102 THR A CA 1
ATOM 839 C C . THR A 1 102 ? -16.613 -1.385 13.744 1.00 86.06 102 THR A C 1
ATOM 841 O O . THR A 1 102 ? -15.492 -1.824 13.462 1.00 86.06 102 THR A O 1
ATOM 844 N N . ASP A 1 103 ? -17.241 -1.719 14.873 1.00 86.81 103 ASP A N 1
ATOM 845 C CA . ASP A 1 103 ? -16.635 -2.607 15.872 1.00 86.81 103 ASP A CA 1
ATOM 846 C C . ASP A 1 103 ? -16.384 -4.017 15.312 1.00 86.81 103 ASP A C 1
ATOM 848 O O . ASP A 1 103 ? -15.354 -4.622 15.604 1.00 86.81 103 ASP A O 1
ATOM 852 N N . GLU A 1 104 ? -17.265 -4.502 14.433 1.00 87.00 104 GLU A N 1
ATOM 853 C CA . GLU A 1 104 ? -17.123 -5.791 13.744 1.00 87.00 104 GLU A CA 1
ATOM 854 C C . GLU A 1 104 ? -15.862 -5.823 12.869 1.00 87.00 104 GLU A C 1
ATOM 856 O O . GLU A 1 104 ? -15.012 -6.701 13.018 1.00 87.00 104 GLU A O 1
ATOM 861 N N . GLN A 1 105 ? -15.673 -4.811 12.020 1.00 87.06 105 GLN A N 1
ATOM 862 C CA . GLN A 1 105 ? -14.496 -4.685 11.153 1.00 87.06 105 GLN A CA 1
ATOM 863 C C . GLN A 1 105 ? -13.204 -4.553 11.964 1.00 87.06 105 GLN A C 1
ATOM 865 O O . GLN A 1 105 ? -12.168 -5.129 11.614 1.00 87.06 105 GLN A O 1
ATOM 870 N N . ARG A 1 106 ? -13.259 -3.816 13.082 1.00 85.94 106 ARG A N 1
ATOM 871 C CA . ARG A 1 106 ? -12.141 -3.700 1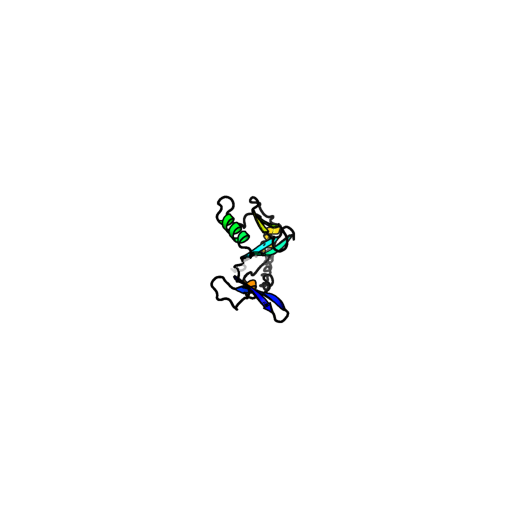4.025 1.00 85.94 106 ARG A CA 1
ATOM 872 C C . ARG A 1 106 ? -11.790 -5.057 14.620 1.00 85.94 106 ARG A C 1
ATOM 874 O O . ARG A 1 106 ? -10.603 -5.369 14.700 1.00 85.94 106 ARG A O 1
ATOM 881 N N . GLN A 1 107 ? -12.782 -5.852 15.002 1.00 86.62 107 GLN A N 1
ATOM 882 C CA . GLN A 1 107 ? -12.553 -7.172 15.570 1.00 86.62 107 GLN A CA 1
ATOM 883 C C . GLN A 1 107 ? -11.930 -8.123 14.543 1.00 86.62 107 GLN A C 1
ATOM 885 O O . GLN A 1 107 ? -10.903 -8.726 14.837 1.00 86.62 107 GLN A O 1
ATOM 890 N N . VAL A 1 108 ? -12.435 -8.153 13.303 1.00 88.38 108 VAL A N 1
ATOM 891 C CA . VAL A 1 108 ? -11.837 -8.950 12.213 1.00 88.38 108 VAL A CA 1
ATOM 892 C C . VAL A 1 108 ? -10.376 -8.551 11.977 1.00 88.38 108 VAL A C 1
ATOM 894 O O . VAL A 1 108 ? -9.501 -9.410 11.851 1.00 88.38 108 VAL A O 1
ATOM 897 N N . CYS A 1 109 ? -10.076 -7.250 11.972 1.00 86.19 109 CYS A N 1
ATOM 898 C CA . CYS A 1 109 ? -8.704 -6.752 11.870 1.00 86.19 109 CYS A CA 1
ATOM 899 C C . CYS A 1 109 ? -7.803 -7.205 13.024 1.00 86.19 109 CYS A C 1
ATOM 901 O O . CYS A 1 109 ? -6.617 -7.446 12.793 1.00 86.19 109 CYS A O 1
ATOM 903 N N . ILE A 1 110 ? -8.319 -7.274 14.252 1.00 86.31 110 ILE A N 1
ATOM 904 C CA . ILE A 1 110 ? -7.566 -7.713 15.437 1.00 86.31 110 ILE A CA 1
ATOM 905 C C . ILE A 1 110 ? -7.330 -9.224 15.390 1.00 86.31 110 ILE A C 1
ATOM 907 O O . ILE A 1 110 ? -6.200 -9.665 15.595 1.00 86.31 110 ILE A O 1
ATOM 911 N N . ASP A 1 111 ? -8.370 -9.991 15.072 1.00 88.25 111 ASP A N 1
ATOM 912 C CA . ASP A 1 111 ? -8.340 -11.454 15.056 1.00 88.25 111 ASP A CA 1
ATOM 913 C C . ASP A 1 111 ? -7.485 -11.999 13.909 1.00 88.25 111 ASP A C 1
ATOM 915 O O . ASP A 1 111 ? -6.852 -13.049 14.038 1.00 88.25 111 ASP A O 1
ATOM 919 N N . THR A 1 112 ? -7.408 -11.261 12.798 1.00 86.88 112 THR A N 1
ATOM 920 C CA . THR A 1 112 ? -6.566 -11.638 11.663 1.00 86.88 112 THR A CA 1
ATOM 921 C C . THR A 1 112 ? -5.103 -11.323 11.972 1.00 86.88 112 THR A C 1
ATOM 923 O O . THR A 1 112 ? -4.629 -10.179 11.850 1.00 86.88 112 THR A O 1
ATOM 926 N N . LYS A 1 113 ? -4.375 -12.370 12.368 1.00 87.25 113 LYS A N 1
ATOM 927 C CA . LYS A 1 113 ? -2.916 -12.359 12.476 1.00 87.25 113 LYS A CA 1
ATOM 928 C C . LYS A 1 113 ? -2.321 -12.348 11.072 1.00 87.25 113 LYS A C 1
ATOM 930 O O . LYS A 1 113 ? -2.715 -13.132 10.218 1.00 87.25 113 LYS A O 1
ATOM 935 N N . VAL A 1 114 ? -1.394 -11.426 10.846 1.00 87.81 114 VAL A N 1
ATOM 936 C CA . VAL A 1 114 ? -0.676 -11.291 9.578 1.00 87.81 114 VAL A CA 1
ATOM 937 C C . VAL A 1 114 ? 0.790 -11.100 9.906 1.00 87.81 114 VAL A C 1
ATOM 939 O O . VAL A 1 114 ? 1.136 -10.153 10.618 1.00 87.81 114 VAL A O 1
ATOM 942 N N . ASP A 1 115 ? 1.635 -11.975 9.377 1.00 87.94 115 ASP A N 1
ATOM 943 C CA . ASP A 1 115 ? 3.081 -11.844 9.462 1.00 87.94 115 ASP A CA 1
ATOM 944 C C . ASP A 1 115 ? 3.634 -11.264 8.157 1.00 87.94 115 ASP A C 1
ATOM 946 O O . ASP A 1 115 ? 3.823 -11.945 7.152 1.00 87.94 115 ASP A O 1
ATOM 950 N N . LEU A 1 116 ? 3.922 -9.963 8.174 1.00 86.56 116 LEU A N 1
ATOM 951 C CA . LEU A 1 116 ? 4.507 -9.282 7.020 1.00 86.56 116 LEU A CA 1
ATOM 952 C C . LEU A 1 116 ? 5.976 -9.663 6.792 1.00 86.56 116 LEU A C 1
ATOM 954 O O . LEU A 1 116 ? 6.511 -9.361 5.725 1.00 86.56 116 LEU A O 1
ATOM 958 N N . THR A 1 117 ? 6.643 -10.301 7.761 1.00 86.12 117 THR A N 1
ATOM 959 C CA . THR A 1 117 ? 8.036 -10.731 7.597 1.00 86.12 117 THR A CA 1
ATOM 960 C C . THR A 1 117 ? 8.154 -11.934 6.669 1.00 86.12 117 THR A C 1
ATOM 962 O O . THR A 1 117 ? 9.095 -11.975 5.877 1.00 86.12 117 THR A O 1
ATOM 965 N N . ALA A 1 118 ? 7.131 -12.797 6.630 1.00 86.69 118 ALA A N 1
ATOM 966 C CA . ALA A 1 118 ? 7.024 -13.908 5.686 1.00 86.69 118 ALA A CA 1
ATOM 967 C C . ALA A 1 118 ? 7.152 -13.466 4.215 1.00 86.69 118 ALA A C 1
ATOM 969 O O . ALA A 1 118 ? 7.629 -14.224 3.370 1.00 86.69 118 ALA A O 1
ATOM 970 N N . LEU A 1 119 ? 6.806 -12.209 3.894 1.00 85.81 119 LEU A N 1
ATOM 971 C CA . LEU A 1 119 ? 6.969 -11.661 2.544 1.00 85.81 119 LEU A CA 1
ATOM 972 C C . LEU A 1 119 ? 8.433 -11.643 2.081 1.00 85.81 119 LEU A C 1
ATOM 974 O O . LEU A 1 119 ? 8.680 -11.791 0.881 1.00 85.81 119 LEU A O 1
ATOM 978 N N . TYR A 1 120 ? 9.395 -11.461 2.992 1.00 86.25 120 TYR A N 1
ATOM 979 C CA . TYR A 1 120 ? 10.823 -11.472 2.658 1.00 86.25 120 TYR A CA 1
ATOM 980 C C . TYR A 1 120 ? 11.282 -12.858 2.198 1.00 86.25 120 TYR A C 1
ATOM 982 O O . TYR A 1 120 ? 11.992 -12.967 1.200 1.00 86.25 120 TYR A O 1
ATOM 990 N N . ASP A 1 121 ? 10.765 -13.907 2.831 1.00 83.00 121 ASP A N 1
ATOM 991 C CA . ASP A 1 121 ? 11.073 -15.302 2.506 1.00 83.00 121 ASP A CA 1
ATOM 992 C C . ASP A 1 121 ? 10.172 -15.879 1.403 1.00 83.00 121 ASP A C 1
ATOM 994 O O . ASP A 1 121 ? 10.242 -17.062 1.074 1.00 83.00 121 ASP A O 1
ATOM 998 N N . SER A 1 122 ? 9.343 -15.037 0.772 1.00 77.25 122 SER A N 1
ATOM 999 C CA . SER A 1 122 ? 8.324 -15.453 -0.205 1.00 77.25 122 SER A CA 1
ATOM 1000 C C . SER A 1 122 ? 7.285 -16.440 0.353 1.00 77.25 122 SER A C 1
ATOM 1002 O O . SER A 1 122 ? 6.685 -17.180 -0.428 1.00 77.25 122 SER A O 1
ATOM 1004 N N . GLY A 1 123 ? 7.084 -16.457 1.673 1.00 81.12 123 GLY A N 1
ATOM 1005 C CA . GLY A 1 123 ? 6.034 -17.215 2.348 1.00 81.12 123 GLY A CA 1
ATOM 1006 C C . GLY A 1 123 ? 4.668 -16.526 2.283 1.00 81.12 123 GLY A C 1
ATOM 1007 O O . GLY A 1 123 ? 4.543 -15.396 1.798 1.00 81.12 123 GLY A O 1
ATOM 1008 N N . ASP A 1 124 ? 3.640 -17.217 2.775 1.00 82.88 124 ASP A N 1
ATOM 1009 C CA . ASP A 1 124 ? 2.289 -16.668 2.895 1.00 82.88 124 ASP A CA 1
ATOM 1010 C C . ASP A 1 124 ? 2.173 -15.830 4.185 1.00 82.88 124 ASP A C 1
ATOM 1012 O O . ASP A 1 124 ? 2.382 -16.361 5.276 1.00 82.88 124 ASP A O 1
ATOM 1016 N N . PRO A 1 125 ? 1.842 -14.528 4.101 1.00 83.56 125 PRO A N 1
ATOM 1017 C CA . PRO A 1 125 ? 1.699 -13.670 5.277 1.00 83.56 125 PRO A CA 1
ATOM 1018 C C . PRO A 1 125 ? 0.495 -14.012 6.172 1.00 83.56 125 PRO A C 1
ATOM 1020 O O . PRO A 1 125 ? 0.401 -13.464 7.272 1.00 83.56 125 PRO A O 1
ATOM 1023 N N . PHE A 1 126 ? -0.430 -14.867 5.728 1.00 84.50 126 PHE A N 1
ATOM 1024 C CA . PHE A 1 126 ? -1.577 -15.331 6.518 1.00 84.50 126 PHE A CA 1
ATOM 1025 C C . PHE A 1 126 ? -1.368 -16.710 7.146 1.00 84.50 126 PHE A C 1
ATOM 1027 O O . PHE A 1 126 ? -2.141 -17.087 8.027 1.00 84.50 126 PHE A O 1
ATOM 1034 N N . ASP A 1 127 ? -0.315 -17.434 6.762 1.00 79.94 127 ASP A N 1
ATOM 1035 C CA . ASP A 1 127 ? 0.024 -18.751 7.313 1.00 79.94 127 ASP A CA 1
ATOM 1036 C C . ASP A 1 127 ? 0.810 -18.615 8.627 1.00 79.94 127 ASP A C 1
ATOM 1038 O O . ASP A 1 127 ? 1.881 -19.184 8.845 1.00 79.94 127 ASP A O 1
ATOM 1042 N N . VAL A 1 128 ? 0.290 -17.770 9.521 1.00 67.81 128 VAL A N 1
ATOM 1043 C CA . VAL A 1 128 ? 0.824 -17.621 10.869 1.00 67.81 128 VAL A CA 1
ATOM 1044 C C . VAL A 1 128 ? 0.340 -18.839 11.638 1.00 67.81 128 VAL A C 1
ATOM 1046 O O . VAL A 1 128 ? -0.819 -18.873 12.052 1.00 67.81 128 VAL A O 1
ATOM 1049 N N . ALA A 1 129 ? 1.208 -19.847 11.779 1.00 54.53 129 ALA A N 1
ATOM 1050 C CA . ALA A 1 129 ? 0.929 -21.052 12.553 1.00 54.53 129 ALA A CA 1
ATOM 1051 C C . ALA A 1 129 ? 0.166 -20.678 13.834 1.00 54.53 129 ALA A C 1
ATOM 1053 O O . ALA A 1 129 ? 0.656 -19.881 14.642 1.00 54.53 129 ALA A O 1
ATOM 1054 N N . GLU A 1 130 ? -1.064 -21.184 13.974 1.00 44.53 130 GLU A N 1
ATOM 1055 C CA . GLU A 1 130 ? -1.895 -20.944 15.148 1.00 44.53 130 GLU A CA 1
ATOM 1056 C C . GLU A 1 130 ? -1.104 -21.373 16.388 1.00 44.53 130 GLU A C 1
ATOM 1058 O O . GLU A 1 130 ? -1.007 -22.557 16.706 1.00 44.53 130 GLU A O 1
ATOM 1063 N N . GLU A 1 131 ? -0.560 -20.414 17.139 1.00 44.66 131 GLU A N 1
ATOM 1064 C CA . GLU A 1 131 ? -0.365 -20.662 18.559 1.00 44.66 131 GLU A CA 1
ATOM 1065 C C . GLU A 1 131 ? -1.734 -21.077 19.111 1.00 44.66 131 GLU A C 1
ATOM 1067 O O . GLU A 1 131 ? -2.718 -20.354 18.885 1.00 44.66 131 GLU A O 1
ATOM 1072 N N . PRO A 1 132 ? -1.830 -22.243 19.775 1.00 37.53 132 PRO A N 1
ATOM 1073 C CA . PRO A 1 132 ? -3.099 -22.778 20.225 1.00 37.53 132 PRO A CA 1
ATOM 1074 C C . PRO A 1 132 ? -3.773 -21.719 21.086 1.00 37.53 132 PRO A C 1
ATOM 1076 O O . PRO A 1 132 ? -3.209 -21.271 22.087 1.00 37.53 132 PRO A O 1
ATOM 1079 N N . LYS A 1 133 ? -4.978 -21.302 20.674 1.00 38.44 133 LYS A N 1
ATOM 1080 C CA . LYS A 1 133 ? -5.849 -20.433 21.471 1.00 38.44 133 LYS A CA 1
ATOM 1081 C C . LYS A 1 133 ? -5.801 -20.948 22.913 1.00 38.44 133 LYS A C 1
ATOM 1083 O O . LYS A 1 133 ? -6.059 -22.142 23.099 1.00 38.44 133 LYS A O 1
ATOM 1088 N N . PRO A 1 134 ? -5.459 -20.125 23.925 1.00 40.00 134 PRO A N 1
ATOM 1089 C CA . PRO A 1 134 ? -5.591 -20.562 25.301 1.00 40.00 134 PRO A CA 1
ATOM 1090 C C . PRO A 1 134 ? -7.054 -20.953 25.474 1.00 40.00 134 PRO A C 1
ATOM 1092 O O . PRO A 1 134 ? -7.946 -20.105 25.399 1.00 40.00 134 PRO A O 1
ATOM 1095 N N . GLN A 1 135 ? -7.298 -22.258 25.610 1.00 42.34 135 GLN A N 1
ATOM 1096 C CA . GLN A 1 135 ? -8.616 -22.774 25.934 1.00 42.34 135 GLN A CA 1
ATOM 1097 C C . GLN A 1 135 ? -9.090 -21.981 27.153 1.00 42.34 135 GLN A C 1
ATOM 1099 O O . GLN A 1 135 ? -8.286 -21.783 28.077 1.00 42.34 135 GLN A O 1
ATOM 1104 N N . PRO A 1 136 ? -10.334 -21.469 27.166 1.00 43.00 136 PRO A N 1
ATOM 1105 C CA . PRO A 1 136 ? -10.862 -20.865 28.371 1.00 43.00 136 PRO A CA 1
ATOM 1106 C C . PRO A 1 136 ? -10.708 -21.920 29.460 1.00 43.00 136 PRO A C 1
ATOM 1108 O O . PRO A 1 136 ? -11.305 -22.993 29.372 1.00 43.00 136 PRO A O 1
ATOM 1111 N N . LYS A 1 137 ? -9.836 -21.651 30.443 1.00 43.97 137 LYS A N 1
ATOM 1112 C CA . LYS A 1 137 ? -9.761 -22.476 31.646 1.00 43.97 137 LYS A CA 1
ATOM 1113 C C . LYS A 1 137 ? -11.209 -22.622 32.113 1.00 43.97 137 LYS A C 1
ATOM 1115 O O . LYS A 1 137 ? -11.872 -21.581 32.212 1.00 43.97 137 LYS A O 1
ATOM 1120 N N . PRO A 1 138 ? -11.722 -23.847 32.319 1.00 42.88 138 PRO A N 1
ATOM 1121 C CA . PRO A 1 138 ? -13.057 -24.002 32.864 1.00 42.88 138 PRO A CA 1
ATOM 1122 C C . PRO A 1 138 ? -13.114 -23.118 34.106 1.00 42.88 138 PRO A C 1
ATOM 1124 O O . PRO A 1 138 ? -12.228 -23.191 34.964 1.00 42.88 138 PRO A O 1
ATOM 1127 N N . LYS A 1 139 ? -14.083 -22.190 34.136 1.00 50.62 139 LYS A N 1
ATOM 1128 C CA . LYS A 1 139 ? -14.416 -21.479 35.370 1.00 50.62 139 LYS A CA 1
ATOM 1129 C C . LYS A 1 139 ? -14.522 -22.567 36.440 1.00 50.62 139 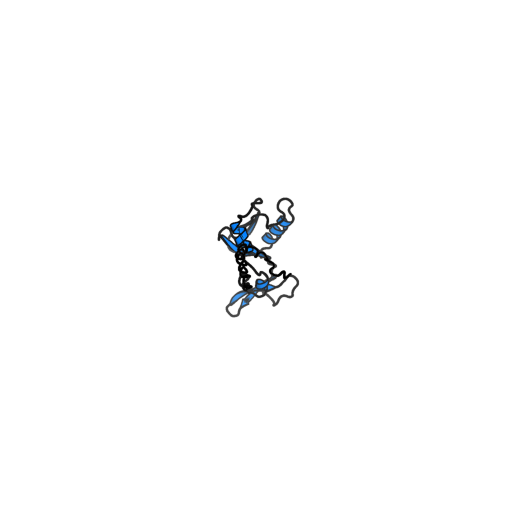LYS A C 1
ATOM 1131 O O . LYS A 1 139 ? -15.230 -23.538 36.166 1.00 50.62 139 LYS A O 1
ATOM 1136 N N . PRO A 1 140 ? -13.826 -22.459 37.586 1.00 46.41 140 PRO A N 1
ATOM 1137 C CA . PRO A 1 140 ? -14.141 -23.335 38.699 1.00 46.41 140 PRO A CA 1
ATOM 1138 C C . PRO A 1 140 ? -15.648 -23.209 38.914 1.00 46.41 140 PRO A C 1
ATOM 1140 O O . PRO A 1 140 ? -16.175 -22.092 38.988 1.00 46.41 140 PRO A O 1
ATOM 1143 N N . GLU A 1 141 ? -16.337 -24.347 38.844 1.00 50.09 141 GLU A N 1
ATOM 1144 C CA . GLU A 1 141 ? -17.744 -24.433 39.201 1.00 50.09 141 GLU A CA 1
ATOM 1145 C C . GLU A 1 141 ? -17.910 -23.750 40.565 1.00 50.09 141 GLU A C 1
ATOM 1147 O O . GLU A 1 141 ? -17.008 -23.862 41.403 1.00 50.09 141 GLU A O 1
ATOM 1152 N N . PRO A 1 142 ? -18.983 -22.970 40.782 1.00 50.28 142 PRO A N 1
ATOM 1153 C CA . PRO A 1 142 ? -19.238 -22.428 42.105 1.00 50.28 142 PRO A CA 1
ATOM 1154 C C . PRO A 1 142 ? -19.277 -23.608 43.077 1.00 50.28 142 PRO A C 1
ATOM 1156 O O . PRO A 1 142 ? -20.042 -24.549 42.856 1.00 50.28 142 PRO A O 1
ATOM 1159 N N . ASP A 1 143 ? -18.409 -23.567 44.092 1.00 47.88 143 ASP A N 1
ATOM 1160 C CA . ASP A 1 143 ? -18.427 -24.522 45.195 1.00 47.88 143 ASP A CA 1
ATOM 1161 C C . ASP A 1 143 ? -19.884 -24.713 45.643 1.00 47.88 143 ASP A C 1
ATOM 1163 O O . ASP A 1 143 ? -20.587 -23.709 45.833 1.00 47.88 143 ASP A O 1
ATOM 1167 N N . PRO A 1 144 ? -20.371 -25.958 45.793 1.00 46.38 144 PRO A N 1
ATOM 1168 C CA . PRO A 1 144 ? -21.642 -26.163 46.459 1.00 46.38 144 PRO A CA 1
ATOM 1169 C C . PRO A 1 144 ? -21.524 -25.541 47.851 1.00 46.38 144 PRO A C 1
ATOM 1171 O O . PRO A 1 144 ? -20.595 -25.856 48.598 1.00 46.38 144 PRO A O 1
ATOM 1174 N N . GLU A 1 145 ? -22.434 -24.617 48.168 1.00 56.91 145 GLU A N 1
ATOM 1175 C CA . GLU A 1 145 ? -22.560 -24.048 49.507 1.00 56.91 145 GLU A CA 1
ATOM 1176 C C . GLU A 1 145 ? -22.519 -25.197 50.527 1.00 56.91 145 GLU A C 1
ATOM 1178 O O . GLU A 1 145 ? -23.343 -26.112 50.427 1.00 56.91 145 GLU A O 1
ATOM 1183 N N . PRO A 1 146 ? -21.581 -25.211 51.493 1.00 48.06 146 PRO A N 1
ATOM 1184 C CA . PRO A 1 146 ? -21.682 -26.163 52.578 1.00 48.06 146 PRO A CA 1
ATOM 1185 C C . PRO A 1 146 ? -22.914 -25.793 53.401 1.00 48.06 146 PRO A C 1
ATOM 1187 O O . PRO A 1 146 ? -22.979 -24.728 54.024 1.00 48.06 146 PRO A O 1
ATOM 1190 N N . GLU A 1 147 ? -23.900 -26.688 53.350 1.00 45.31 147 GLU A N 1
ATOM 1191 C CA . GLU A 1 147 ? -25.076 -26.692 54.203 1.00 45.31 147 GLU A CA 1
ATOM 1192 C C . GLU A 1 147 ? -24.668 -26.438 55.657 1.00 45.31 147 GLU A C 1
ATOM 1194 O O . GLU A 1 147 ? -23.689 -26.976 56.180 1.00 45.31 147 GLU A O 1
ATOM 1199 N N . SER A 1 148 ? -25.433 -25.569 56.307 1.00 50.69 148 SER A N 1
ATOM 1200 C CA . SER A 1 148 ? -25.281 -25.206 57.704 1.00 50.69 148 SER A CA 1
ATOM 1201 C C . SER A 1 148 ? -25.413 -26.436 58.607 1.00 50.69 148 SER A C 1
ATOM 1203 O O . SER A 1 148 ? -26.527 -26.832 58.955 1.00 50.69 148 SER A O 1
ATOM 1205 N N . GLU A 1 149 ? -24.295 -27.015 59.040 1.00 41.34 149 GLU A N 1
ATOM 1206 C CA . GLU A 1 149 ? -24.303 -27.995 60.123 1.00 41.34 149 GLU A CA 1
ATOM 1207 C C . GLU A 1 149 ? -24.414 -27.291 61.481 1.00 41.34 149 GLU A C 1
ATOM 1209 O O . GLU A 1 149 ? -23.538 -26.574 61.971 1.00 41.34 149 GLU A O 1
ATOM 1214 N N . SER A 1 150 ? -25.578 -27.513 62.074 1.00 47.66 150 SER A N 1
ATOM 1215 C CA . SER A 1 150 ? -25.963 -27.292 63.458 1.00 47.66 150 SER A CA 1
ATOM 1216 C C . SER A 1 150 ? -24.963 -27.877 64.467 1.00 47.66 150 SER A C 1
ATOM 1218 O O . SER A 1 150 ? -24.588 -29.044 64.390 1.00 47.66 150 SER A O 1
ATOM 1220 N N . LYS A 1 151 ? -24.596 -27.065 65.468 1.00 50.16 151 LYS A N 1
ATOM 1221 C CA . LYS A 1 151 ? -23.793 -27.454 66.641 1.00 50.16 151 LYS A CA 1
ATOM 1222 C C . LYS A 1 151 ? -24.401 -28.658 67.377 1.00 50.16 151 LYS A C 1
ATOM 1224 O O . LYS A 1 151 ? -25.586 -28.591 67.704 1.00 50.16 151 LYS A O 1
ATOM 1229 N N . PRO A 1 152 ? -23.604 -29.657 67.795 1.00 48.47 152 PRO A N 1
ATOM 1230 C CA . PRO A 1 152 ? -23.980 -30.513 68.904 1.00 48.47 152 PRO A CA 1
ATOM 1231 C C . PRO A 1 152 ? -23.491 -29.919 70.232 1.00 48.47 152 PRO A C 1
ATOM 1233 O O . PRO A 1 152 ? -22.324 -29.586 70.431 1.00 48.47 152 PRO A O 1
ATOM 1236 N N . GLU A 1 153 ? -24.468 -29.773 71.113 1.00 50.44 153 GLU A N 1
ATOM 1237 C CA . GLU A 1 153 ? -24.427 -29.392 72.517 1.00 50.44 153 GLU A CA 1
ATOM 1238 C C . GLU A 1 153 ? -23.683 -30.464 73.332 1.00 50.44 153 GLU A C 1
ATOM 1240 O O . GLU A 1 153 ? -24.097 -31.624 73.380 1.00 50.44 153 GLU A O 1
ATOM 1245 N N . THR A 1 154 ? -22.559 -30.103 73.955 1.00 47.34 154 THR A N 1
ATOM 1246 C CA . THR A 1 154 ? -21.836 -30.997 74.866 1.00 47.34 154 THR A CA 1
ATOM 1247 C C . THR A 1 154 ? -22.581 -31.038 76.199 1.00 47.34 154 THR A C 1
ATOM 1249 O O . THR A 1 154 ? -22.442 -30.141 77.027 1.00 47.34 154 THR A O 1
ATOM 1252 N N . ASN A 1 155 ? -23.400 -32.070 76.390 1.00 48.72 155 ASN A N 1
ATOM 1253 C CA . ASN A 1 155 ? -23.924 -32.438 77.701 1.00 48.72 155 ASN A CA 1
ATOM 1254 C C . ASN A 1 155 ? -22.835 -33.204 78.458 1.00 48.72 155 ASN A C 1
ATOM 1256 O O . ASN A 1 155 ? -22.437 -34.285 78.028 1.00 48.72 155 ASN A O 1
ATOM 1260 N N . ASP A 1 156 ? -22.371 -32.631 79.567 1.00 55.44 156 ASP A N 1
ATOM 1261 C CA . ASP A 1 156 ? -21.540 -33.267 80.590 1.00 55.44 156 ASP A CA 1
ATOM 1262 C C . ASP A 1 156 ? -22.365 -34.290 81.387 1.00 55.44 156 ASP A C 1
ATOM 1264 O O . ASP A 1 156 ? -23.376 -33.925 81.997 1.00 55.44 156 ASP A O 1
ATOM 1268 N N . PRO A 1 157 ? -21.915 -35.550 81.498 1.00 57.59 157 PRO A N 1
ATOM 1269 C CA . PRO A 1 157 ? -22.339 -36.414 82.577 1.00 57.59 157 PRO A CA 1
ATOM 1270 C C . PRO A 1 157 ? -21.098 -36.917 83.314 1.00 57.59 157 PRO A C 1
ATOM 1272 O O . PRO A 1 157 ? -20.342 -37.719 82.773 1.00 57.59 157 PRO A O 1
ATOM 1275 N N . ASN A 1 158 ? -20.897 -36.481 84.558 1.00 51.75 158 ASN A N 1
ATOM 1276 C CA . ASN A 1 158 ? -20.825 -37.394 85.704 1.00 51.75 158 ASN A CA 1
ATOM 1277 C C . ASN A 1 158 ? -20.335 -36.661 86.964 1.00 51.75 158 ASN A C 1
ATOM 1279 O O . ASN A 1 158 ? -19.154 -36.361 87.126 1.00 51.75 158 ASN A O 1
ATOM 1283 N N . VAL A 1 159 ? -21.274 -36.458 87.881 1.00 52.44 159 VAL A N 1
ATOM 1284 C CA . VAL A 1 159 ? -21.033 -36.282 89.313 1.00 52.44 159 VAL A CA 1
ATOM 1285 C C . VAL A 1 159 ? -21.183 -37.663 89.954 1.00 52.44 159 VAL A C 1
ATOM 1287 O O . VAL A 1 159 ? -22.184 -38.330 89.682 1.00 52.44 159 VAL A O 1
ATOM 1290 N N . PRO A 1 160 ? -20.288 -38.062 90.871 1.00 62.31 160 PRO A N 1
ATOM 1291 C CA . PRO A 1 160 ? -20.773 -38.814 92.022 1.00 62.31 160 PRO A CA 1
ATOM 1292 C C . PRO A 1 160 ? -20.259 -38.257 93.359 1.00 62.31 160 PRO A C 1
ATOM 1294 O O . PRO A 1 160 ? -19.065 -38.030 93.525 1.00 62.31 160 PRO A O 1
ATOM 1297 N N . PHE A 1 161 ? -21.247 -38.060 94.243 1.00 44.75 161 PHE A N 1
ATOM 1298 C CA . PHE A 1 161 ? -21.293 -38.051 95.716 1.00 44.75 161 PHE A CA 1
ATOM 1299 C C . PHE A 1 161 ? -20.047 -37.702 96.538 1.00 44.75 161 PHE A C 1
ATOM 1301 O O . PHE A 1 161 ? -19.076 -38.489 96.537 1.00 44.75 161 PHE A O 1
#

pLDDT: mean 79.95, std 16.87, range [37.53, 93.5]

Sequence (161 aa):
MLGWATNEDGGRKPYRWKVGEEAPRRFEDKPKEFFAMKVYNYAEDRVQVLEITQKILKDTLYSYCQDPDWGDPRAYDIDIIKNGEGLETSYAMVAKPHKKMTDEQRQVCIDTKVDLTALYDSGDPFDVAEEPKPQPKPKPEPDPEPESESKPETNDPNVPF

Radius of gyration: 30.7 Å; chains: 1; bounding box: 48×57×116 Å

Secondary structure (DSSP, 8-state):
-EEEEE-TTS-EEEEE--TTSPPSS--SSPPB--EEEEEEETTTTEEEEEEE--HHHHHHHHHHHH-TTT--TTSS-EEEEEESSGGG-EEEEEEPP--PPPHHHHHHHHH----GGGGTTT--TT----------PPPPPP-------PPPP--------